Protein AF-A0A936EQH5-F1 (afdb_monomer)

Nearest PDB structures (foldseek):
  5xg2-assembly1_A  TM=5.002E-01  e=7.389E+00  Pyrococcus yayanosii CH1
  2b5u-assembly2_C  TM=3.289E-01  e=6.946E+00  Escherichia coli

Sequence (118 aa):
MNPLRFVTHPIGNLVDAVVMPFKALFVVGLCAAINAMTSPGHWWVKWVALGMGIAVLVAWARAARTLFGLALVALVGWWVWRQWGDQARARYDAWLARAAPQQHQLYEVLRRGPEAVG

Foldseek 3Di:
DDPVVLVPPLVVLVVCLVCLVVVLCVVLVVVVVVCVVPPVPDPPSVVSNVVSVVVNVVSVVVNVVSVVVVVVVVVVVVVCCVVCVVVVVVVVVVVCVVCVVVVVVVVVVVVVPPPPPD

Structure (mmCIF, N/CA/C/O backbone):
data_AF-A0A936EQH5-F1
#
_entry.id   AF-A0A936EQH5-F1
#
loop_
_atom_site.group_PDB
_atom_site.id
_atom_site.type_symbol
_atom_site.label_atom_id
_atom_site.label_alt_id
_atom_site.label_comp_id
_atom_site.label_asym_id
_atom_site.label_entity_id
_atom_site.label_seq_id
_atom_site.pdbx_PDB_ins_code
_atom_site.Cartn_x
_atom_site.Cartn_y
_atom_site.Cartn_z
_atom_site.occupancy
_atom_site.B_iso_or_equiv
_atom_site.auth_seq_id
_atom_site.auth_comp_id
_atom_site.auth_asym_id
_atom_site.auth_atom_id
_atom_site.pdbx_PDB_model_num
ATOM 1 N N . MET A 1 1 ? -15.807 -9.359 -16.543 1.00 47.56 1 MET A N 1
ATOM 2 C CA . MET A 1 1 ? -14.943 -8.617 -15.591 1.00 47.56 1 MET A CA 1
ATOM 3 C C . MET A 1 1 ? -13.995 -7.751 -16.411 1.00 47.56 1 MET A C 1
ATOM 5 O O . MET A 1 1 ? -13.333 -8.298 -17.279 1.00 47.56 1 MET A O 1
ATOM 9 N N . ASN A 1 2 ? -13.986 -6.426 -16.221 1.00 58.53 2 ASN A N 1
ATOM 10 C CA . ASN A 1 2 ? -13.248 -5.509 -17.103 1.00 58.53 2 ASN A CA 1
ATOM 11 C C . ASN A 1 2 ? -11.727 -5.529 -16.830 1.00 58.53 2 ASN A C 1
ATOM 13 O O . ASN A 1 2 ? -11.323 -5.149 -15.728 1.00 58.53 2 ASN A O 1
ATOM 17 N N . PRO A 1 3 ? -10.879 -5.891 -17.814 1.00 59.34 3 PRO A N 1
ATOM 18 C CA . PRO A 1 3 ? -9.421 -5.995 -17.651 1.00 59.34 3 PRO A CA 1
ATOM 19 C C . PRO A 1 3 ? -8.743 -4.639 -17.390 1.00 59.34 3 PRO A C 1
ATOM 21 O O . PRO A 1 3 ? -7.698 -4.573 -16.751 1.00 59.34 3 PRO A O 1
ATOM 24 N N . LEU A 1 4 ? -9.386 -3.540 -17.790 1.00 55.56 4 LEU A N 1
ATOM 25 C CA . LEU A 1 4 ? -8.898 -2.170 -17.591 1.00 55.56 4 LEU A CA 1
ATOM 26 C C . LEU A 1 4 ? -8.855 -1.744 -16.115 1.00 55.56 4 LEU A C 1
ATOM 28 O O . LEU A 1 4 ? -8.069 -0.877 -15.743 1.00 55.56 4 LEU A O 1
ATOM 32 N N . ARG A 1 5 ? -9.652 -2.380 -15.248 1.00 57.22 5 ARG A N 1
ATOM 33 C CA . ARG A 1 5 ? -9.686 -2.057 -13.812 1.00 57.22 5 ARG A CA 1
ATOM 34 C C . ARG A 1 5 ? -8.416 -2.499 -13.075 1.00 57.22 5 ARG A C 1
ATOM 36 O O . ARG A 1 5 ? -8.117 -1.985 -12.005 1.00 57.22 5 ARG A O 1
ATOM 43 N N . PHE A 1 6 ? -7.673 -3.443 -13.653 1.00 56.47 6 PHE A N 1
ATOM 44 C CA . PHE A 1 6 ? -6.392 -3.914 -13.127 1.00 56.47 6 PHE A CA 1
ATOM 45 C C . PHE A 1 6 ? -5.276 -2.870 -13.303 1.00 56.47 6 PHE A C 1
ATOM 47 O O . PHE A 1 6 ? -4.348 -2.814 -12.504 1.00 56.47 6 PHE A O 1
ATOM 54 N N . VAL A 1 7 ? -5.394 -2.015 -14.324 1.00 62.09 7 VAL A N 1
ATOM 55 C CA . VAL A 1 7 ? -4.382 -1.014 -14.690 1.00 62.09 7 VAL A CA 1
ATOM 56 C C . VAL A 1 7 ? -4.599 0.313 -13.959 1.00 62.09 7 VAL A C 1
ATOM 58 O O . VAL A 1 7 ? -3.636 1.010 -13.659 1.00 62.09 7 VAL A O 1
ATOM 61 N N . THR A 1 8 ? -5.843 0.674 -13.627 1.00 58.97 8 THR A N 1
ATOM 62 C CA . THR A 1 8 ? -6.145 2.022 -13.121 1.00 58.97 8 THR A CA 1
ATOM 63 C C . THR A 1 8 ? -5.945 2.217 -11.618 1.00 58.97 8 THR A C 1
ATOM 65 O O . THR A 1 8 ? -5.882 3.366 -11.188 1.00 58.97 8 THR A O 1
ATOM 68 N N . HIS A 1 9 ? -5.836 1.167 -10.791 1.00 57.69 9 HIS A N 1
ATOM 69 C CA . HIS A 1 9 ? -5.722 1.309 -9.321 1.00 57.69 9 HIS A CA 1
ATOM 70 C C . HIS A 1 9 ? -4.547 0.552 -8.651 1.00 57.69 9 HIS A C 1
ATOM 72 O O . HIS A 1 9 ? -4.735 -0.023 -7.577 1.00 57.69 9 HIS A O 1
ATOM 78 N N . PRO A 1 10 ? -3.311 0.551 -9.190 1.00 61.50 10 PRO A N 1
ATOM 79 C CA . PRO A 1 10 ? -2.178 -0.053 -8.484 1.00 61.50 10 PRO A CA 1
ATOM 80 C C . PRO A 1 10 ? -1.847 0.700 -7.184 1.00 61.50 10 PRO A C 1
ATOM 82 O O . PRO A 1 10 ? -1.558 0.079 -6.164 1.00 61.50 10 PRO A O 1
ATOM 85 N N . ILE A 1 11 ? -1.972 2.032 -7.193 1.00 66.56 11 ILE A N 1
ATOM 86 C CA . ILE A 1 11 ? -1.644 2.904 -6.052 1.00 66.56 11 ILE A CA 1
ATOM 87 C C . ILE A 1 11 ? -2.604 2.674 -4.876 1.00 66.56 11 ILE A C 1
ATOM 89 O O . ILE A 1 11 ? -2.168 2.643 -3.729 1.00 66.56 11 ILE A O 1
ATOM 93 N N . GLY A 1 12 ? -3.893 2.442 -5.150 1.00 66.06 12 GLY A N 1
ATOM 94 C CA . GLY A 1 12 ? -4.902 2.220 -4.110 1.00 66.06 12 GLY A CA 1
ATOM 95 C C . GLY A 1 12 ? -4.584 1.016 -3.221 1.00 66.06 12 GLY A C 1
ATOM 96 O O . GLY A 1 12 ? -4.662 1.121 -2.004 1.00 66.06 12 GLY A O 1
ATOM 97 N N . ASN A 1 13 ? -4.113 -0.090 -3.807 1.00 69.44 13 ASN A N 1
ATOM 98 C CA . ASN A 1 13 ? -3.750 -1.289 -3.043 1.00 69.44 13 ASN A CA 1
ATOM 99 C C . ASN A 1 13 ? -2.538 -1.063 -2.121 1.00 69.44 13 ASN A C 1
ATOM 101 O O . ASN A 1 13 ? -2.481 -1.633 -1.035 1.00 69.44 13 ASN A O 1
ATOM 105 N N . LEU A 1 14 ? -1.574 -0.239 -2.545 1.00 72.31 14 LEU A N 1
ATOM 106 C CA . LEU A 1 14 ? -0.400 0.127 -1.744 1.00 72.31 14 LEU A CA 1
ATOM 107 C C . LEU A 1 14 ? -0.769 1.079 -0.602 1.00 72.31 14 LEU A C 1
ATOM 109 O O . LEU A 1 14 ? -0.362 0.857 0.536 1.00 72.31 14 LEU A O 1
ATOM 113 N N . VAL A 1 15 ? -1.573 2.105 -0.892 1.00 77.19 15 VAL A N 1
ATOM 114 C CA . VAL A 1 15 ? -2.069 3.046 0.122 1.00 77.19 15 VAL A CA 1
ATOM 115 C C . VAL A 1 15 ? -2.918 2.315 1.158 1.00 77.19 15 VAL A C 1
ATOM 117 O O . VAL A 1 15 ? -2.716 2.510 2.354 1.00 77.19 15 VAL A O 1
ATOM 120 N N . ASP A 1 16 ? -3.809 1.421 0.728 1.00 74.81 16 ASP A N 1
ATOM 121 C CA . ASP A 1 16 ? -4.612 0.610 1.640 1.00 74.81 16 ASP A CA 1
ATOM 122 C C . ASP A 1 16 ? -3.738 -0.293 2.515 1.00 74.81 16 ASP A C 1
ATOM 124 O O . ASP A 1 16 ? -3.969 -0.370 3.718 1.00 74.81 16 ASP A O 1
ATOM 128 N N . ALA A 1 17 ? -2.691 -0.922 1.974 1.00 77.94 17 ALA A N 1
ATOM 129 C CA . ALA A 1 17 ? -1.784 -1.743 2.780 1.00 77.94 17 ALA A CA 1
ATOM 130 C C . ALA A 1 17 ? -1.078 -0.954 3.899 1.00 77.94 17 ALA A C 1
ATOM 132 O O . ALA A 1 17 ? -0.803 -1.523 4.958 1.00 77.94 17 ALA A O 1
ATOM 133 N N . VAL A 1 18 ? -0.828 0.343 3.691 1.00 82.50 18 VAL A N 1
ATOM 134 C CA . VAL A 1 18 ? -0.229 1.230 4.700 1.00 82.50 18 VAL A CA 1
ATOM 135 C C . VAL A 1 18 ? -1.279 1.776 5.664 1.00 82.50 18 VAL A C 1
ATOM 137 O O . VAL A 1 18 ? -1.064 1.757 6.869 1.00 82.50 18 VAL A O 1
ATOM 140 N N . VAL A 1 19 ? -2.422 2.250 5.166 1.00 83.75 19 VAL A N 1
ATOM 141 C CA . VAL A 1 19 ? -3.429 2.970 5.966 1.00 83.75 19 VAL A CA 1
ATOM 142 C C . VAL A 1 19 ? -4.348 2.021 6.745 1.00 83.75 19 VAL A C 1
ATOM 144 O O . VAL A 1 19 ? -4.824 2.363 7.831 1.00 83.75 19 VAL A O 1
ATOM 147 N N . MET A 1 20 ? -4.617 0.825 6.222 1.00 83.94 20 MET A N 1
ATOM 148 C CA . MET A 1 20 ? -5.548 -0.129 6.831 1.00 83.94 20 MET A CA 1
ATOM 149 C C . MET A 1 20 ? -5.101 -0.644 8.214 1.00 83.94 20 MET A C 1
ATOM 151 O O . MET A 1 20 ? -5.966 -0.714 9.087 1.00 83.94 20 MET A O 1
ATOM 155 N N . PRO A 1 21 ? -3.806 -0.914 8.489 1.00 84.31 21 PRO A N 1
ATOM 156 C CA . PRO A 1 21 ? -3.315 -1.176 9.846 1.00 84.31 21 PRO A CA 1
ATOM 157 C C . PRO A 1 21 ? -3.626 -0.050 10.840 1.00 84.31 21 PRO A C 1
ATOM 159 O O . PRO A 1 21 ? -4.090 -0.317 11.945 1.00 84.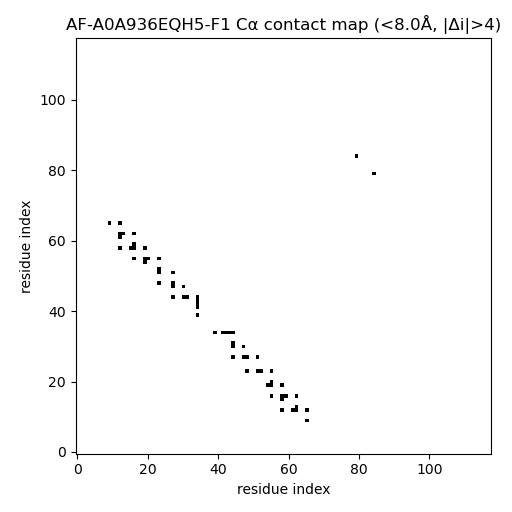31 21 PRO A O 1
ATOM 162 N N . PHE A 1 22 ? -3.444 1.216 10.452 1.00 89.44 22 PHE A N 1
ATOM 163 C CA . PHE A 1 22 ? -3.746 2.351 11.333 1.00 89.44 22 PHE A CA 1
ATOM 164 C C . PHE A 1 22 ? -5.246 2.484 11.595 1.00 89.44 22 PHE A C 1
ATOM 166 O O . PHE A 1 22 ? -5.659 2.685 12.736 1.00 89.44 22 PHE A O 1
ATOM 173 N N . LYS A 1 23 ? -6.076 2.301 10.560 1.00 88.06 23 LYS A N 1
ATOM 174 C CA . LYS A 1 23 ? -7.537 2.248 10.717 1.00 88.06 23 LYS A CA 1
ATOM 175 C C . LYS A 1 23 ? -7.957 1.099 11.635 1.00 88.06 23 LYS A C 1
ATOM 177 O O . LYS 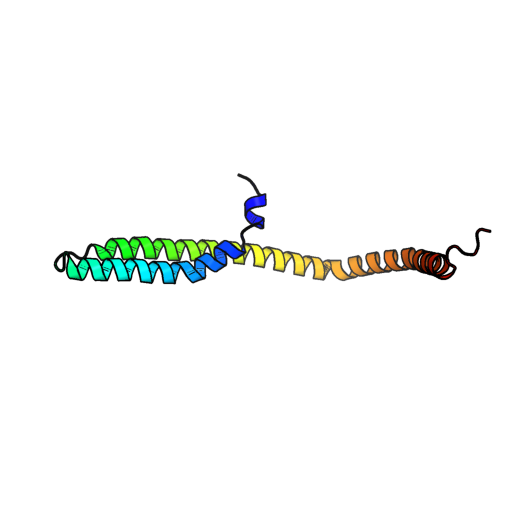A 1 23 ? -8.813 1.297 12.488 1.00 88.06 23 LYS A O 1
ATOM 182 N N . ALA A 1 24 ? -7.344 -0.076 11.492 1.00 88.94 24 ALA A N 1
ATOM 183 C CA . ALA A 1 24 ? -7.597 -1.227 12.351 1.00 88.94 24 ALA A CA 1
ATOM 184 C C . ALA A 1 24 ? -7.269 -0.920 13.814 1.00 88.94 24 ALA A C 1
ATOM 186 O O . ALA A 1 24 ? -8.119 -1.131 14.674 1.00 88.94 24 ALA A O 1
ATOM 187 N N . LEU A 1 25 ? -6.090 -0.359 14.092 1.00 89.88 25 LEU A N 1
ATOM 188 C CA . LEU A 1 25 ? -5.699 0.030 15.449 1.00 89.88 25 LEU A CA 1
ATOM 189 C C . LEU A 1 25 ? -6.639 1.084 16.040 1.00 89.88 25 LEU A C 1
ATOM 191 O O . LEU A 1 25 ? -7.041 0.956 17.192 1.00 89.88 25 LEU A O 1
ATOM 195 N N . PHE A 1 26 ? -7.038 2.084 15.252 1.00 92.00 26 PHE A N 1
ATOM 196 C CA . PHE A 1 26 ? -7.970 3.117 15.699 1.00 92.00 26 PHE A CA 1
ATOM 197 C C . PHE A 1 26 ? -9.354 2.545 16.036 1.00 92.00 26 PHE A C 1
ATOM 199 O O . PHE A 1 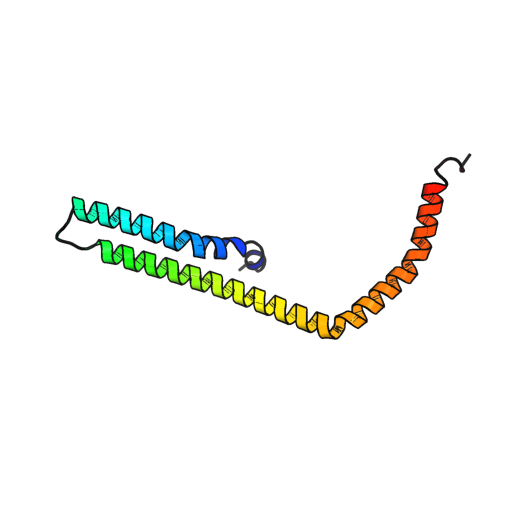26 ? -9.879 2.799 17.118 1.00 92.00 26 PHE A O 1
ATOM 206 N N . VAL A 1 27 ? -9.930 1.731 15.145 1.00 90.94 27 VAL A N 1
ATOM 207 C CA . VAL A 1 27 ? -11.255 1.120 15.349 1.00 90.94 27 VAL A CA 1
ATOM 208 C C . VAL A 1 27 ? -11.234 0.155 16.531 1.00 90.94 27 VAL A C 1
ATOM 210 O O . VAL A 1 27 ? -12.102 0.228 17.399 1.00 90.94 27 VAL A O 1
ATOM 213 N N . VAL A 1 28 ? -10.230 -0.722 16.605 1.00 91.69 28 VAL A N 1
ATOM 214 C CA . VAL A 1 28 ? -10.090 -1.676 17.714 1.00 91.69 28 VAL A CA 1
ATOM 215 C C . VAL A 1 28 ? -9.849 -0.942 19.031 1.00 91.69 28 VAL A C 1
ATOM 217 O O . VAL A 1 28 ? -10.456 -1.305 20.035 1.00 91.69 28 VAL A O 1
ATOM 220 N N . GLY A 1 29 ? -9.032 0.114 19.031 1.00 90.06 29 GLY A N 1
ATOM 221 C CA . GLY A 1 29 ? -8.785 0.954 20.202 1.00 90.06 29 GLY A CA 1
ATOM 222 C C . GLY A 1 29 ? -10.043 1.671 20.692 1.00 90.06 29 GLY A C 1
ATOM 223 O O . GLY A 1 29 ? -10.335 1.642 21.886 1.00 90.06 29 GLY A O 1
ATOM 224 N N . LEU A 1 30 ? -10.841 2.238 19.782 1.00 92.25 30 LEU A N 1
ATOM 225 C CA . LEU A 1 30 ? -12.109 2.878 20.134 1.00 92.25 30 LEU A CA 1
ATOM 226 C C . LEU A 1 30 ? -13.112 1.859 20.690 1.00 92.25 30 LEU A C 1
ATOM 228 O O . LEU A 1 30 ? -13.719 2.096 21.734 1.00 92.25 30 LEU A O 1
ATOM 232 N N . CYS A 1 31 ? -13.243 0.692 20.051 1.00 89.62 31 CYS A N 1
ATOM 233 C CA . CYS A 1 31 ? -14.083 -0.384 20.573 1.00 89.62 31 CYS A CA 1
ATOM 234 C C . CYS A 1 31 ? -13.578 -0.906 21.927 1.00 89.62 31 CYS A C 1
ATOM 236 O O . CYS A 1 31 ? -14.396 -1.273 22.766 1.00 89.62 31 CYS A O 1
ATOM 238 N N . ALA A 1 32 ? -12.265 -0.918 22.173 1.00 88.75 32 ALA A N 1
ATOM 239 C CA . ALA A 1 32 ? -11.693 -1.317 23.459 1.00 88.75 32 ALA A CA 1
ATOM 240 C C . ALA A 1 32 ? -12.012 -0.297 24.558 1.00 88.75 32 ALA A C 1
ATOM 242 O O . ALA A 1 32 ? -12.405 -0.695 25.654 1.00 88.75 32 ALA A O 1
ATOM 243 N N . ALA A 1 33 ? -11.914 1.000 24.251 1.00 91.19 33 ALA A N 1
ATOM 244 C CA . ALA A 1 33 ? -12.290 2.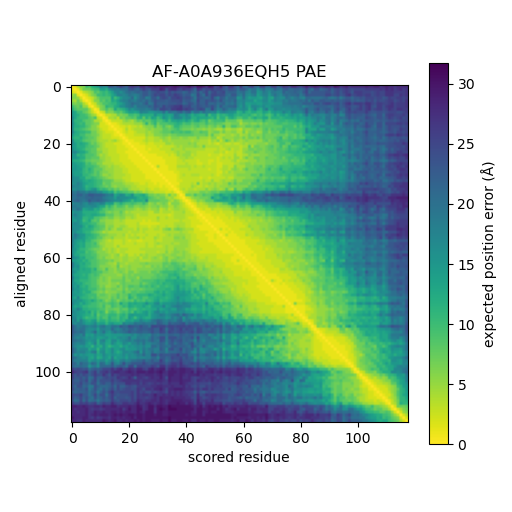073 25.168 1.00 91.19 33 ALA A CA 1
ATOM 245 C C . ALA A 1 33 ? -13.781 2.001 25.536 1.00 91.19 33 ALA A C 1
ATOM 247 O O . ALA A 1 33 ? -14.128 2.044 26.715 1.00 91.19 33 ALA A O 1
ATOM 248 N N . ILE A 1 34 ? -14.657 1.791 24.547 1.00 89.81 34 ILE A N 1
ATOM 249 C CA . ILE A 1 34 ? -16.094 1.586 24.783 1.00 89.81 34 ILE A CA 1
ATOM 250 C C . ILE A 1 34 ? -16.317 0.336 25.642 1.00 89.81 34 ILE A C 1
ATOM 252 O O . ILE A 1 34 ? -17.015 0.400 26.648 1.00 89.81 34 ILE A O 1
ATOM 256 N N . ASN A 1 35 ? -15.676 -0.790 25.316 1.00 88.50 35 ASN A N 1
ATOM 257 C CA . ASN A 1 35 ? -15.823 -2.033 26.075 1.00 88.50 35 ASN A CA 1
ATOM 258 C C . ASN A 1 35 ? -15.416 -1.871 27.548 1.00 88.50 35 ASN A C 1
ATOM 260 O O . ASN A 1 35 ? -16.082 -2.410 28.431 1.00 88.50 35 ASN A O 1
ATOM 264 N N . ALA A 1 36 ? -14.353 -1.107 27.812 1.00 86.81 36 ALA A N 1
ATOM 265 C CA . ALA A 1 36 ? -13.904 -0.802 29.166 1.00 86.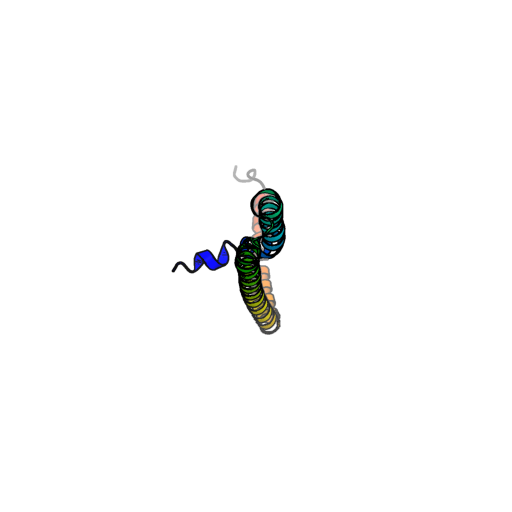81 36 ALA A CA 1
ATOM 266 C C . ALA A 1 36 ? -14.939 0.014 29.960 1.00 86.81 36 ALA A C 1
ATOM 268 O O . ALA A 1 36 ? -15.088 -0.206 31.159 1.00 86.81 36 ALA A O 1
ATOM 269 N N . MET A 1 37 ? -15.680 0.912 29.299 1.00 89.00 37 MET A N 1
ATOM 270 C CA . MET A 1 37 ? -16.713 1.735 29.938 1.00 89.00 37 MET A CA 1
ATOM 271 C C . MET A 1 37 ? -18.058 1.014 30.089 1.00 89.00 37 MET A C 1
ATOM 273 O O . MET A 1 37 ? -18.749 1.222 31.082 1.00 89.00 37 MET A O 1
ATOM 277 N N . THR A 1 38 ? -18.464 0.202 29.109 1.00 86.75 38 THR A N 1
ATOM 278 C CA . THR A 1 38 ? -19.835 -0.340 29.047 1.00 86.75 38 THR A CA 1
ATOM 279 C C . THR A 1 38 ? -19.950 -1.770 29.568 1.00 86.75 38 THR A C 1
ATOM 281 O O . THR A 1 38 ? -21.003 -2.165 30.065 1.00 86.75 38 THR A O 1
ATOM 284 N N . SER A 1 39 ? -18.915 -2.598 29.417 1.00 80.12 39 SER A N 1
ATOM 285 C CA . SER A 1 39 ? -19.006 -4.040 29.697 1.00 80.12 39 SER A CA 1
ATOM 286 C C . SER A 1 39 ? -17.641 -4.647 30.055 1.00 80.12 39 SER A C 1
ATOM 288 O O . SER A 1 39 ? -17.138 -5.512 29.334 1.00 80.12 39 SER A O 1
ATOM 290 N N . PRO A 1 40 ? -17.032 -4.256 31.191 1.00 76.56 40 PRO A N 1
ATOM 291 C CA . PRO A 1 40 ? -15.680 -4.690 31.557 1.00 76.56 40 PRO A CA 1
ATOM 292 C C . PRO A 1 40 ? -15.548 -6.213 31.747 1.00 76.56 40 PRO A C 1
ATOM 294 O O . PRO A 1 40 ? -14.468 -6.763 31.546 1.00 76.56 40 PRO A O 1
ATOM 297 N N . GLY A 1 41 ? -16.641 -6.913 32.075 1.00 81.75 41 GLY A N 1
ATOM 298 C CA . GLY A 1 41 ? -16.664 -8.373 32.241 1.00 81.75 41 GLY A CA 1
ATOM 299 C C . GLY A 1 41 ? -16.725 -9.182 30.938 1.00 81.75 41 GLY A C 1
ATOM 300 O O . GLY A 1 41 ? -16.483 -10.387 30.957 1.00 81.75 41 GLY A O 1
ATOM 301 N N . HIS A 1 42 ? -17.019 -8.550 29.797 1.00 79.69 42 HIS A N 1
ATOM 302 C CA . HIS A 1 42 ? -17.140 -9.238 28.513 1.00 79.69 42 HIS A CA 1
ATOM 303 C C . HIS A 1 42 ? -16.181 -8.645 27.491 1.00 79.69 42 HIS A C 1
ATOM 305 O O . HIS A 1 42 ? -16.296 -7.501 27.076 1.00 79.69 42 HIS A O 1
ATOM 311 N N . TRP A 1 43 ? -15.225 -9.448 27.036 1.00 84.00 43 TRP A N 1
ATOM 312 C CA . TRP A 1 43 ? -14.256 -9.039 26.020 1.00 84.00 43 TRP A CA 1
ATOM 313 C C . TRP A 1 43 ? -14.808 -9.234 24.608 1.00 84.00 43 TRP A C 1
ATOM 315 O O . TRP A 1 43 ? -14.277 -10.034 23.839 1.00 84.00 43 TRP A O 1
ATOM 325 N N . TRP A 1 44 ? -15.879 -8.530 24.240 1.00 84.62 44 TRP A N 1
ATOM 326 C CA . TRP A 1 44 ? -16.395 -8.598 22.866 1.00 84.62 44 TRP A CA 1
ATOM 327 C C . TRP A 1 44 ? -15.412 -7.990 21.849 1.00 84.62 44 TRP A C 1
ATOM 329 O O . TRP A 1 44 ? -15.345 -8.438 20.703 1.00 84.62 44 TRP A O 1
ATOM 339 N N . VAL A 1 45 ? -14.549 -7.067 22.291 1.00 87.50 45 VAL A N 1
ATOM 340 C CA . VAL A 1 45 ? -13.539 -6.418 21.440 1.00 87.50 45 VAL A CA 1
ATOM 341 C C . VAL A 1 45 ? -12.583 -7.397 20.740 1.00 87.50 45 VAL A C 1
ATOM 343 O O . VAL A 1 45 ? -12.056 -7.075 19.677 1.00 87.50 45 VAL A O 1
ATOM 346 N N . LYS A 1 46 ? -12.396 -8.617 21.274 1.00 87.62 46 LYS A N 1
ATOM 347 C CA . LYS A 1 46 ? -11.557 -9.655 20.645 1.00 87.62 46 LYS A CA 1
ATOM 348 C C . LYS A 1 46 ? -12.043 -10.034 19.246 1.00 87.62 46 LYS A C 1
ATOM 350 O O . LYS A 1 46 ? -11.234 -10.299 18.363 1.00 87.62 46 LYS A O 1
ATOM 355 N N . TRP A 1 47 ? -13.358 -10.022 19.030 1.00 91.81 47 TRP A N 1
ATOM 356 C CA . TRP A 1 47 ? -13.961 -10.367 17.745 1.00 91.81 47 TRP A CA 1
ATOM 357 C C . TRP A 1 47 ? -13.758 -9.257 16.717 1.00 91.81 47 TRP A C 1
ATOM 359 O O . TRP A 1 47 ? -13.447 -9.536 15.561 1.00 91.81 47 TRP A O 1
ATOM 369 N N . VAL A 1 48 ? -13.847 -7.999 17.155 1.00 90.12 48 VAL A N 1
ATOM 370 C CA . VAL A 1 48 ? -13.543 -6.829 16.321 1.00 90.12 48 VAL A CA 1
ATOM 371 C C . VAL A 1 48 ? -12.066 -6.820 15.935 1.00 90.12 48 VAL A C 1
ATOM 373 O O . VAL A 1 48 ? -11.738 -6.630 14.765 1.00 90.12 48 VAL A O 1
ATOM 376 N N . ALA A 1 49 ? -11.177 -7.092 16.896 1.00 90.38 49 ALA A N 1
ATOM 377 C CA . ALA A 1 49 ? -9.742 -7.206 16.653 1.00 90.38 49 ALA A CA 1
ATOM 378 C C . ALA A 1 49 ? -9.417 -8.310 15.640 1.00 90.38 49 ALA A C 1
ATOM 380 O O . ALA A 1 49 ? -8.625 -8.089 14.726 1.00 90.38 49 ALA A O 1
ATOM 381 N N . LEU A 1 50 ? -10.076 -9.466 15.746 1.00 92.69 50 LEU A N 1
ATOM 382 C CA . LEU A 1 50 ? -9.900 -10.571 14.808 1.00 92.69 50 LEU A CA 1
ATOM 383 C C . LEU A 1 50 ? -10.412 -10.219 13.401 1.00 92.69 50 LEU A C 1
ATOM 385 O O . LEU A 1 50 ? -9.704 -10.441 12.420 1.00 92.69 50 LEU A O 1
ATOM 389 N N . GLY A 1 51 ? -11.593 -9.601 13.294 1.00 91.81 51 GLY A N 1
ATOM 390 C CA . GLY A 1 51 ? -12.148 -9.150 12.014 1.00 91.81 51 GLY A CA 1
ATOM 391 C C . GLY A 1 51 ? -11.266 -8.111 11.315 1.00 91.81 51 GLY A C 1
ATOM 392 O O . GLY A 1 51 ? -10.947 -8.257 10.132 1.00 91.81 51 GLY A O 1
ATOM 393 N N . MET A 1 52 ? -10.802 -7.097 12.053 1.00 91.31 52 MET A N 1
ATOM 394 C CA . MET A 1 52 ? -9.895 -6.086 11.503 1.00 91.31 52 MET A CA 1
ATOM 395 C C . MET A 1 52 ? -8.503 -6.643 11.197 1.00 91.31 52 MET A C 1
ATOM 397 O O . MET A 1 52 ? -7.911 -6.257 10.189 1.00 91.31 52 MET A O 1
ATOM 401 N N . GLY A 1 53 ? -8.001 -7.584 11.998 1.00 89.81 53 GLY A N 1
ATOM 402 C CA . GLY A 1 53 ? -6.743 -8.278 11.727 1.00 89.81 53 GLY A CA 1
ATOM 403 C C . GLY A 1 53 ? -6.766 -9.003 10.379 1.00 89.81 53 GLY A C 1
ATOM 404 O O . GLY A 1 53 ? -5.854 -8.834 9.571 1.00 89.81 53 GLY A O 1
ATOM 405 N N . ILE A 1 54 ? -7.847 -9.731 10.077 1.00 90.81 54 ILE A N 1
ATOM 406 C CA . ILE A 1 54 ? -8.018 -10.398 8.775 1.00 90.81 54 ILE A CA 1
ATOM 407 C C . ILE A 1 54 ? -8.073 -9.372 7.638 1.00 90.81 54 ILE A C 1
ATOM 409 O O . ILE A 1 54 ? -7.435 -9.573 6.603 1.00 90.81 54 ILE A O 1
ATOM 413 N N . ALA A 1 55 ? -8.787 -8.257 7.820 1.00 89.38 55 ALA A N 1
ATOM 414 C CA . ALA A 1 55 ? -8.865 -7.208 6.805 1.00 89.38 55 ALA A CA 1
ATOM 415 C C . ALA A 1 55 ? -7.474 -6.664 6.429 1.00 89.38 55 ALA A C 1
ATOM 417 O O . ALA A 1 55 ? -7.166 -6.538 5.241 1.00 89.38 55 ALA A O 1
ATOM 418 N N . VAL A 1 56 ? -6.612 -6.429 7.426 1.00 87.88 56 VAL A N 1
ATOM 419 C CA . VAL A 1 56 ? -5.223 -5.987 7.218 1.00 87.88 56 VAL A CA 1
ATOM 420 C C . VAL A 1 56 ? -4.412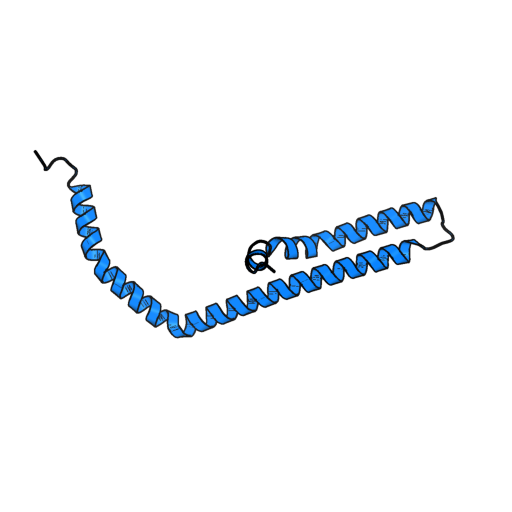 -7.027 6.443 1.00 87.88 56 VAL A C 1
ATOM 422 O O . VAL A 1 56 ? -3.770 -6.679 5.449 1.00 87.88 56 VAL A O 1
ATOM 425 N N . LEU A 1 57 ? -4.488 -8.306 6.829 1.00 89.50 57 LEU A N 1
ATOM 426 C CA . LEU A 1 57 ? -3.788 -9.387 6.121 1.00 89.50 57 LEU A CA 1
ATOM 427 C C . LEU A 1 57 ? -4.230 -9.492 4.655 1.00 89.50 57 LEU A C 1
ATOM 429 O O . LEU A 1 57 ? -3.401 -9.661 3.760 1.00 89.50 57 LEU A O 1
ATOM 433 N N . VAL A 1 58 ? -5.529 -9.346 4.387 1.00 89.69 58 VAL A N 1
ATOM 434 C CA . VAL A 1 58 ? -6.075 -9.380 3.024 1.00 89.69 58 VAL A CA 1
ATOM 435 C C . VAL A 1 58 ? -5.598 -8.183 2.196 1.00 89.69 58 VAL A C 1
ATOM 437 O O . VAL A 1 58 ? -5.278 -8.356 1.016 1.00 89.69 58 VAL A O 1
ATOM 440 N N . ALA A 1 59 ? -5.513 -6.981 2.773 1.00 86.00 59 ALA A N 1
ATOM 441 C CA . ALA A 1 59 ? -4.949 -5.829 2.068 1.00 86.00 59 ALA A CA 1
ATOM 442 C C . ALA A 1 59 ? -3.472 -6.029 1.724 1.00 86.00 59 ALA A C 1
ATOM 444 O O . ALA A 1 59 ? -3.069 -5.745 0.595 1.00 86.00 59 ALA A O 1
ATOM 445 N N . TRP A 1 60 ? -2.687 -6.597 2.638 1.00 83.06 60 TRP A N 1
ATOM 446 C CA . TRP A 1 60 ? -1.290 -6.938 2.371 1.00 83.06 60 TRP A CA 1
ATOM 447 C C . TRP A 1 60 ? -1.151 -7.995 1.277 1.00 83.06 60 TRP A C 1
ATOM 449 O O . TRP A 1 60 ? -0.366 -7.809 0.349 1.00 83.06 60 TRP A O 1
ATOM 459 N N . ALA A 1 61 ? -1.962 -9.054 1.307 1.00 86.88 61 ALA A N 1
ATOM 460 C CA . ALA A 1 61 ? -1.971 -10.067 0.252 1.00 86.88 61 ALA A CA 1
ATOM 461 C C . ALA A 1 61 ? -2.324 -9.465 -1.123 1.00 86.88 61 ALA A C 1
ATOM 463 O O . ALA A 1 61 ? -1.717 -9.806 -2.143 1.00 86.88 61 ALA A O 1
ATOM 464 N N . ARG A 1 62 ? -3.278 -8.525 -1.164 1.00 85.00 62 ARG A N 1
ATOM 465 C CA . ARG A 1 62 ? -3.663 -7.817 -2.394 1.00 85.00 62 ARG A CA 1
ATOM 466 C C . ARG A 1 62 ? -2.544 -6.909 -2.911 1.00 85.00 62 ARG A C 1
ATOM 468 O O . ARG A 1 62 ? -2.279 -6.898 -4.118 1.00 85.00 62 ARG A O 1
ATOM 475 N N . ALA A 1 63 ? -1.871 -6.185 -2.021 1.00 83.50 63 ALA A N 1
ATOM 476 C CA . ALA A 1 63 ? -0.718 -5.360 -2.369 1.00 83.50 63 ALA A CA 1
ATOM 477 C C . ALA A 1 63 ? 0.446 -6.214 -2.889 1.00 83.50 63 ALA A C 1
ATOM 479 O O . ALA A 1 63 ? 0.970 -5.930 -3.965 1.00 83.50 63 ALA A O 1
ATOM 480 N N . ALA A 1 64 ? 0.772 -7.315 -2.205 1.00 85.50 64 ALA A N 1
ATOM 481 C CA . ALA A 1 64 ? 1.811 -8.257 -2.615 1.00 85.50 64 ALA A CA 1
ATOM 482 C C . ALA A 1 64 ? 1.534 -8.852 -4.002 1.00 85.50 64 ALA A C 1
ATOM 484 O O . ALA A 1 64 ? 2.419 -8.861 -4.854 1.00 85.50 64 ALA A O 1
ATOM 485 N N . ARG A 1 65 ? 0.291 -9.268 -4.282 1.00 83.94 65 ARG A N 1
ATOM 486 C CA . ARG A 1 65 ? -0.109 -9.749 -5.616 1.00 83.94 65 ARG A CA 1
ATOM 487 C C . ARG A 1 65 ? 0.112 -8.696 -6.705 1.00 83.94 65 ARG A C 1
ATOM 489 O O . ARG A 1 65 ? 0.556 -9.029 -7.801 1.00 83.94 65 ARG A O 1
ATOM 496 N N . THR A 1 66 ? -0.213 -7.439 -6.408 1.00 81.81 66 THR A N 1
ATOM 497 C CA . THR A 1 66 ? -0.062 -6.325 -7.356 1.00 81.81 66 THR A CA 1
ATOM 498 C C . THR A 1 66 ? 1.417 -6.035 -7.617 1.00 81.81 66 THR A C 1
ATOM 500 O O . THR A 1 66 ? 1.829 -5.947 -8.772 1.00 81.81 66 THR A O 1
ATOM 503 N N . LEU A 1 67 ? 2.224 -5.968 -6.554 1.00 85.31 67 LEU A N 1
ATOM 504 C CA . LEU A 1 67 ? 3.674 -5.787 -6.634 1.00 85.31 67 LEU A CA 1
ATOM 505 C C . LEU A 1 67 ? 4.352 -6.923 -7.395 1.00 85.31 67 LEU A C 1
ATOM 507 O O . LEU A 1 67 ? 5.188 -6.662 -8.252 1.00 85.31 67 LEU A O 1
ATOM 511 N N . PHE A 1 68 ? 3.962 -8.170 -7.136 1.00 89.31 68 PHE A N 1
ATOM 512 C CA . PHE A 1 68 ? 4.515 -9.327 -7.833 1.00 89.31 68 PHE A CA 1
ATOM 513 C C . PHE A 1 68 ? 4.188 -9.298 -9.331 1.00 89.31 68 PHE A C 1
ATOM 515 O O . PHE A 1 68 ? 5.065 -9.534 -10.157 1.00 89.31 68 PHE A O 1
ATOM 522 N N . GLY A 1 69 ? 2.951 -8.944 -9.696 1.00 87.69 69 GLY A N 1
ATOM 523 C CA . GLY A 1 69 ? 2.567 -8.763 -11.098 1.00 87.69 69 GLY A CA 1
ATOM 524 C C . GLY A 1 69 ? 3.383 -7.668 -11.793 1.00 87.69 69 GLY A C 1
ATOM 525 O O . GLY A 1 69 ? 3.902 -7.888 -12.884 1.00 87.69 69 GLY A O 1
ATOM 526 N N . LEU A 1 70 ? 3.557 -6.515 -11.140 1.00 87.25 70 LEU A N 1
ATOM 527 C CA . LEU A 1 70 ? 4.398 -5.419 -11.635 1.00 87.25 70 LEU A CA 1
ATOM 528 C C . LEU A 1 70 ? 5.867 -5.832 -11.775 1.00 87.25 70 LEU A C 1
ATOM 530 O O . LEU A 1 70 ? 6.481 -5.549 -12.801 1.00 87.25 70 LEU A O 1
ATOM 534 N N . ALA A 1 71 ? 6.416 -6.532 -10.782 1.00 88.44 71 ALA A N 1
ATOM 535 C CA . ALA A 1 71 ? 7.788 -7.025 -10.805 1.00 88.44 71 ALA A CA 1
ATOM 536 C C . ALA A 1 71 ? 8.010 -8.019 -11.950 1.00 88.44 71 ALA A C 1
ATOM 538 O O . ALA A 1 71 ? 9.021 -7.933 -12.643 1.00 88.44 71 ALA A O 1
ATOM 539 N N . LEU A 1 72 ? 7.051 -8.916 -12.196 1.00 91.94 72 LEU A N 1
ATOM 540 C CA . LEU A 1 72 ? 7.111 -9.858 -13.310 1.00 91.94 72 LEU A CA 1
ATOM 541 C C . LEU A 1 72 ? 7.113 -9.125 -14.656 1.00 91.94 72 LEU A C 1
ATOM 543 O O . LEU A 1 72 ? 7.951 -9.410 -15.509 1.00 91.94 72 LEU A O 1
ATOM 547 N N . VAL A 1 73 ? 6.219 -8.149 -14.836 1.00 91.25 73 VAL A N 1
ATOM 548 C CA . VAL A 1 73 ? 6.169 -7.334 -16.060 1.00 91.25 73 VAL A CA 1
ATOM 549 C C . VAL A 1 73 ? 7.470 -6.554 -16.251 1.00 91.25 73 VAL A C 1
ATOM 551 O O . VAL A 1 73 ? 8.003 -6.525 -17.359 1.00 91.25 73 VAL A O 1
ATOM 554 N N . ALA A 1 74 ? 8.018 -5.971 -15.183 1.00 90.44 74 ALA A N 1
ATOM 555 C CA . ALA A 1 74 ? 9.288 -5.253 -15.228 1.00 90.44 74 ALA A CA 1
ATOM 556 C C . ALA A 1 74 ? 10.465 -6.177 -15.583 1.00 90.44 74 ALA A C 1
ATOM 558 O O . ALA A 1 74 ? 11.287 -5.817 -16.422 1.00 90.44 74 ALA A O 1
ATOM 559 N N . LEU A 1 75 ? 10.524 -7.381 -15.004 1.00 92.12 75 LEU A N 1
ATOM 560 C CA . LEU A 1 75 ? 11.546 -8.389 -15.303 1.00 92.12 75 LEU A CA 1
ATOM 561 C C . LEU A 1 75 ? 11.481 -8.851 -16.755 1.00 92.12 75 LEU A C 1
ATOM 563 O O . LEU A 1 75 ? 12.508 -8.897 -17.430 1.00 92.12 75 LEU A O 1
ATOM 567 N N . VAL A 1 76 ? 10.282 -9.165 -17.248 1.00 91.44 76 VAL A N 1
ATOM 568 C CA . VAL A 1 76 ? 10.082 -9.578 -18.641 1.00 91.44 76 VAL A CA 1
ATOM 569 C C . VAL A 1 76 ? 10.430 -8.432 -19.588 1.00 91.44 76 VAL A C 1
ATOM 571 O O . VAL A 1 76 ? 11.162 -8.647 -20.549 1.00 91.44 76 VAL A O 1
ATOM 574 N N . GLY A 1 77 ? 9.982 -7.207 -19.299 1.00 88.69 77 GLY A N 1
ATOM 575 C CA . GLY A 1 77 ? 10.321 -6.022 -20.087 1.00 88.69 77 GLY A CA 1
ATOM 576 C C . GLY A 1 77 ? 11.827 -5.762 -20.132 1.00 88.69 77 GLY A C 1
ATOM 577 O O . GLY A 1 77 ? 12.379 -5.546 -21.208 1.00 88.69 77 GLY A O 1
ATOM 578 N N . TRP A 1 78 ? 12.508 -5.863 -18.988 1.00 88.62 78 TRP A N 1
ATOM 579 C CA . TRP A 1 78 ? 13.963 -5.750 -18.903 1.00 88.62 78 TRP A CA 1
ATOM 580 C C . TRP A 1 78 ? 14.678 -6.857 -19.684 1.00 88.62 78 TRP A C 1
ATOM 582 O O . TRP A 1 78 ? 15.629 -6.573 -20.408 1.00 88.62 78 TRP A O 1
ATOM 592 N N . TRP A 1 79 ? 14.211 -8.104 -19.591 1.00 90.38 79 TRP A N 1
ATOM 593 C CA . TRP A 1 79 ? 14.796 -9.229 -20.319 1.00 90.38 79 TRP A CA 1
ATOM 594 C C . TRP A 1 79 ? 14.623 -9.087 -21.835 1.00 90.38 79 TRP A C 1
ATOM 596 O O . TRP A 1 79 ? 15.591 -9.241 -22.579 1.00 90.38 79 TRP A O 1
ATOM 606 N N . VAL A 1 80 ? 13.423 -8.718 -22.295 1.00 88.88 80 VAL A N 1
ATOM 607 C CA . VAL A 1 80 ? 13.141 -8.447 -23.714 1.00 88.88 80 VAL A CA 1
ATOM 608 C C . VAL A 1 80 ? 13.989 -7.282 -24.217 1.00 88.88 80 VAL A C 1
ATOM 610 O O . VAL A 1 80 ? 14.609 -7.383 -25.276 1.00 88.88 80 VAL A O 1
ATOM 613 N N . TRP A 1 81 ? 14.075 -6.193 -23.450 1.00 82.12 81 TRP A N 1
ATOM 614 C CA . TRP A 1 81 ? 14.913 -5.050 -23.802 1.00 82.12 81 TRP A CA 1
ATOM 615 C C . TRP A 1 81 ? 16.399 -5.413 -23.843 1.00 82.12 81 TRP A C 1
ATOM 617 O O . TRP A 1 81 ? 17.107 -4.990 -24.748 1.00 82.12 81 TRP A O 1
ATOM 627 N N . ARG A 1 82 ? 16.877 -6.250 -22.923 1.00 84.56 82 ARG A N 1
ATOM 628 C CA . ARG A 1 82 ? 18.257 -6.745 -22.935 1.00 84.56 82 ARG A CA 1
ATOM 629 C C . ARG A 1 82 ? 18.552 -7.615 -24.159 1.00 84.56 82 ARG A C 1
ATOM 631 O O . ARG A 1 82 ? 19.666 -7.569 -24.663 1.00 84.56 82 ARG A O 1
ATOM 638 N N . GLN A 1 83 ? 17.591 -8.409 -24.625 1.00 83.06 83 GLN A N 1
ATOM 639 C CA . GLN A 1 83 ? 17.784 -9.283 -25.785 1.00 83.06 83 GLN A CA 1
ATOM 640 C C . GLN A 1 83 ? 17.695 -8.518 -27.112 1.00 83.06 83 GLN A C 1
ATOM 642 O O . GLN A 1 83 ? 18.485 -8.766 -28.019 1.00 83.06 83 GLN A O 1
ATOM 647 N N . TRP A 1 84 ? 16.724 -7.611 -27.261 1.00 80.06 84 TRP A N 1
ATOM 648 C CA . TRP A 1 84 ? 16.388 -6.994 -28.557 1.00 80.06 84 TRP A CA 1
ATOM 649 C C . TRP A 1 84 ? 16.593 -5.474 -28.600 1.00 80.06 84 TRP A C 1
ATOM 651 O O . TRP A 1 84 ? 16.346 -4.848 -29.632 1.00 80.06 84 TRP A O 1
ATOM 661 N N . GLY A 1 85 ? 17.059 -4.867 -27.508 1.00 71.62 85 GLY A N 1
ATOM 662 C CA . GLY A 1 85 ? 17.258 -3.423 -27.388 1.00 71.62 85 GLY A CA 1
ATOM 663 C C . GLY A 1 85 ? 18.275 -2.872 -28.380 1.00 71.62 85 GLY A C 1
ATOM 664 O O . GLY A 1 85 ? 18.055 -1.794 -28.925 1.00 71.62 85 GLY A O 1
ATOM 665 N N . ASP A 1 86 ? 19.326 -3.629 -28.694 1.00 72.62 86 ASP A N 1
ATOM 666 C CA . ASP A 1 86 ? 20.353 -3.185 -29.643 1.00 72.62 86 ASP A CA 1
ATOM 667 C C . ASP A 1 86 ? 19.839 -3.195 -31.089 1.00 72.62 86 ASP A C 1
ATOM 669 O O . ASP A 1 86 ? 20.084 -2.257 -31.845 1.00 72.62 86 ASP A O 1
ATOM 673 N N . GLN A 1 87 ? 19.023 -4.188 -31.462 1.00 75.00 87 GLN A N 1
ATOM 674 C CA . GLN A 1 87 ? 18.369 -4.225 -32.778 1.00 75.00 87 GLN A CA 1
ATOM 675 C C . GLN A 1 87 ? 17.273 -3.159 -32.904 1.00 75.00 87 GLN A C 1
ATOM 677 O O . GLN A 1 87 ? 17.083 -2.583 -33.978 1.00 75.00 87 GLN A O 1
ATOM 682 N N . ALA A 1 88 ? 16.549 -2.881 -31.817 1.00 75.50 88 ALA A N 1
ATOM 683 C CA . ALA A 1 88 ? 15.542 -1.827 -31.774 1.00 75.50 88 ALA A CA 1
ATOM 684 C C . ALA A 1 88 ? 16.178 -0.433 -31.879 1.00 75.50 88 ALA A C 1
ATOM 686 O O . ALA A 1 88 ? 15.695 0.386 -32.661 1.00 75.50 88 ALA A O 1
ATOM 687 N N . ARG A 1 89 ? 17.291 -0.191 -31.169 1.00 75.50 89 ARG A N 1
ATOM 688 C CA . ARG A 1 89 ? 18.103 1.030 -31.301 1.00 75.50 89 ARG A CA 1
ATOM 689 C C . ARG A 1 89 ? 18.626 1.189 -32.720 1.00 75.50 89 ARG A C 1
ATOM 691 O O . ARG A 1 89 ? 18.344 2.203 -33.334 1.00 75.50 89 ARG A O 1
ATOM 698 N N . ALA A 1 90 ? 19.232 0.151 -33.297 1.00 80.12 90 ALA A N 1
ATOM 699 C CA . ALA A 1 90 ? 19.739 0.209 -34.667 1.00 80.12 90 ALA A CA 1
ATOM 700 C C . ALA A 1 90 ? 18.643 0.531 -35.705 1.00 80.12 90 ALA A C 1
ATOM 702 O O . ALA A 1 90 ? 18.866 1.310 -36.631 1.00 80.12 90 ALA A O 1
ATOM 703 N N . ARG A 1 91 ? 17.431 -0.027 -35.555 1.00 80.75 91 ARG A N 1
ATOM 704 C CA . ARG A 1 91 ? 16.284 0.296 -36.428 1.00 80.75 91 ARG A CA 1
ATOM 705 C C . ARG A 1 91 ? 15.761 1.716 -36.214 1.00 80.75 91 ARG A C 1
ATOM 707 O O . ARG A 1 91 ? 15.367 2.356 -37.189 1.00 80.75 91 ARG A O 1
ATOM 714 N N . TYR A 1 92 ? 15.750 2.188 -34.971 1.00 81.06 92 TYR A N 1
ATOM 715 C CA . TYR A 1 92 ? 15.363 3.552 -34.624 1.00 81.06 92 TYR A CA 1
ATOM 716 C C . TYR A 1 92 ? 16.366 4.571 -35.173 1.00 81.06 92 TYR A C 1
ATOM 718 O O . TYR A 1 92 ? 15.961 5.511 -35.850 1.00 81.06 92 TYR A O 1
ATOM 726 N N . ASP A 1 93 ? 17.663 4.323 -35.003 1.00 83.00 93 ASP A N 1
ATOM 727 C CA . ASP A 1 93 ? 18.745 5.151 -35.538 1.00 83.00 93 ASP A CA 1
ATOM 728 C C . ASP A 1 93 ? 18.707 5.178 -37.074 1.00 83.00 93 ASP A C 1
ATOM 730 O O . ASP A 1 93 ? 18.827 6.237 -37.685 1.00 83.00 93 ASP A O 1
ATOM 734 N N . ALA A 1 94 ? 18.427 4.041 -37.720 1.00 83.88 94 ALA A N 1
ATOM 735 C CA . ALA A 1 94 ? 18.243 3.967 -39.171 1.00 83.88 94 ALA A CA 1
ATOM 736 C C . ALA A 1 94 ? 16.968 4.675 -39.670 1.00 83.88 94 ALA A C 1
ATOM 738 O O . ALA A 1 94 ? 16.894 5.079 -40.834 1.00 83.88 94 ALA A O 1
ATOM 739 N N . TRP A 1 95 ? 15.926 4.795 -38.844 1.00 83.62 95 TRP A N 1
ATOM 740 C CA . TRP A 1 95 ? 14.755 5.622 -39.148 1.00 83.62 95 TRP A CA 1
ATOM 741 C C . TRP A 1 95 ? 15.072 7.110 -38.953 1.00 83.62 95 TRP A C 1
ATOM 743 O O . TRP A 1 95 ? 14.790 7.904 -39.848 1.00 83.62 95 TRP A O 1
ATOM 753 N N . LEU A 1 96 ? 15.745 7.475 -37.858 1.00 81.06 96 LEU A N 1
ATOM 754 C CA . LEU A 1 96 ? 16.215 8.836 -37.585 1.00 81.06 96 LEU A CA 1
ATOM 755 C C . LEU A 1 96 ? 17.144 9.348 -38.683 1.00 81.06 96 LEU A C 1
ATOM 757 O O . LEU A 1 96 ? 16.943 10.452 -39.168 1.00 81.06 96 LEU A O 1
ATOM 761 N N . ALA A 1 97 ? 18.099 8.541 -39.143 1.00 80.50 97 ALA A N 1
ATOM 762 C CA . ALA A 1 97 ? 18.994 8.902 -40.241 1.00 80.50 97 ALA A CA 1
ATOM 763 C C . ALA A 1 97 ? 18.240 9.167 -41.559 1.00 80.50 97 ALA A C 1
ATOM 765 O O . ALA A 1 97 ? 18.680 9.976 -42.371 1.00 80.50 97 ALA A O 1
ATOM 766 N N . ARG A 1 98 ? 17.083 8.521 -41.764 1.00 75.88 98 ARG A N 1
ATOM 767 C CA . ARG A 1 98 ? 16.193 8.764 -42.913 1.00 75.88 98 ARG A CA 1
ATOM 768 C C . ARG A 1 98 ? 15.263 9.964 -42.710 1.00 75.88 98 ARG A C 1
ATOM 770 O O . ARG A 1 98 ? 14.886 10.594 -43.692 1.00 75.88 98 ARG A O 1
ATOM 777 N N . ALA A 1 99 ? 14.916 10.297 -41.469 1.00 72.50 99 ALA A N 1
ATOM 778 C CA . ALA A 1 99 ? 14.061 11.434 -41.121 1.00 72.50 99 ALA A CA 1
ATOM 779 C C . ALA A 1 99 ? 14.839 12.760 -40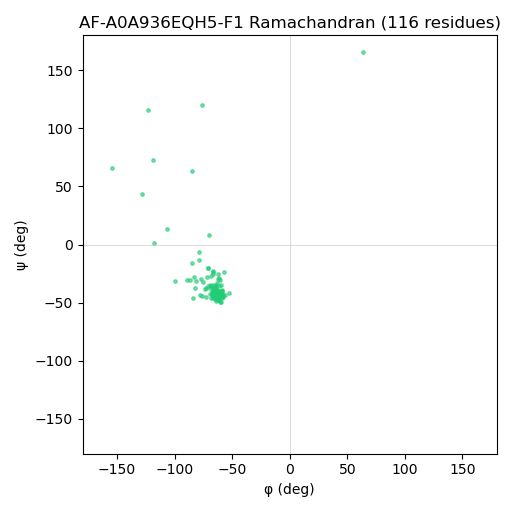.949 1.00 72.50 99 ALA A C 1
ATOM 781 O O . ALA A 1 99 ? 14.319 13.826 -41.273 1.00 72.50 99 ALA A O 1
ATOM 782 N N . ALA A 1 100 ? 16.098 12.711 -40.506 1.00 60.50 100 ALA A N 1
ATOM 783 C CA . ALA A 1 100 ? 17.005 13.851 -40.367 1.00 60.50 100 ALA A CA 1
ATOM 784 C C . ALA A 1 100 ? 17.159 14.715 -41.642 1.00 60.50 100 ALA A C 1
ATOM 786 O O . ALA A 1 100 ? 17.110 15.941 -41.516 1.00 60.50 100 ALA A O 1
ATOM 787 N N . PRO A 1 101 ? 17.266 14.169 -42.876 1.00 59.09 101 PRO A N 1
ATOM 788 C CA . PRO A 1 101 ? 17.330 15.006 -44.079 1.00 59.09 101 PRO A CA 1
ATOM 789 C C . PRO A 1 101 ? 16.063 15.850 -44.308 1.00 59.09 101 PRO A C 1
ATOM 791 O O . PRO A 1 101 ? 16.164 16.960 -44.823 1.00 59.09 101 PRO A O 1
ATOM 794 N N . GLN A 1 102 ? 14.881 15.388 -43.876 1.00 60.59 102 GLN A N 1
ATOM 795 C CA . GLN A 1 102 ? 13.637 16.172 -43.962 1.00 60.59 102 GLN A CA 1
ATOM 796 C C . GLN A 1 102 ? 13.553 17.257 -42.884 1.00 60.59 102 GLN A C 1
ATOM 798 O O . GLN A 1 102 ? 12.966 18.312 -43.114 1.00 60.59 102 GLN A O 1
ATOM 803 N N . GLN A 1 103 ? 14.165 17.027 -41.719 1.00 59.91 103 GLN A N 1
ATOM 804 C CA . GLN A 1 103 ? 14.213 18.020 -40.648 1.00 59.91 103 GLN A CA 1
ATOM 805 C C . GLN A 1 103 ? 15.043 19.235 -41.065 1.00 59.91 103 GLN A C 1
ATOM 807 O O . GLN A 1 103 ? 14.581 20.355 -40.886 1.00 59.91 103 GLN A O 1
ATOM 812 N N . HIS A 1 104 ? 16.203 19.042 -41.704 1.00 59.34 104 HIS A N 1
ATOM 813 C CA . HIS A 1 104 ? 16.995 20.154 -42.247 1.00 59.34 104 HIS A CA 1
ATOM 814 C C . HIS A 1 104 ? 16.223 20.972 -43.291 1.00 59.34 104 HIS A C 1
ATOM 816 O O . HIS A 1 104 ? 16.264 22.197 -43.239 1.00 59.34 104 HIS A O 1
ATOM 822 N N . GLN A 1 105 ? 15.445 20.323 -44.162 1.00 63.62 105 GLN A N 1
ATOM 823 C CA . GLN A 1 105 ? 14.584 21.016 -45.127 1.00 63.62 105 GLN A CA 1
ATOM 824 C C . GLN A 1 105 ? 13.449 21.791 -44.445 1.00 63.62 105 GLN A C 1
ATOM 826 O O . GLN A 1 105 ? 13.176 22.927 -44.818 1.00 63.62 105 GLN A O 1
ATOM 831 N N . LEU A 1 106 ? 12.818 21.228 -43.410 1.00 66.06 106 LEU A N 1
ATOM 832 C CA . LEU A 1 106 ? 11.797 21.925 -42.620 1.00 66.06 106 LEU A CA 1
ATOM 833 C C . LEU A 1 106 ? 12.382 23.109 -41.842 1.00 66.06 106 LEU A C 1
ATOM 835 O O . LEU A 1 106 ? 11.769 24.172 -41.816 1.00 66.06 106 LEU A O 1
ATOM 839 N N . TYR A 1 107 ? 13.572 22.962 -41.254 1.00 69.31 107 TYR A N 1
ATOM 840 C CA . TYR A 1 107 ? 14.279 24.062 -40.600 1.00 69.31 107 TYR A CA 1
ATOM 841 C C . TYR A 1 107 ? 14.689 25.139 -41.599 1.00 69.31 107 TYR A C 1
ATOM 843 O O . TYR A 1 107 ? 14.589 26.312 -41.267 1.00 69.31 107 TYR A O 1
ATOM 851 N N . GLU A 1 108 ? 15.103 24.784 -42.816 1.00 68.62 108 GLU A N 1
ATOM 852 C CA . GLU A 1 108 ? 15.386 25.758 -43.872 1.00 68.62 108 GLU A CA 1
ATOM 853 C C . GLU A 1 108 ? 14.126 26.473 -44.359 1.00 68.62 108 GLU A C 1
ATOM 855 O O . GLU A 1 108 ? 14.168 27.684 -44.539 1.00 68.62 108 GLU A O 1
ATOM 860 N N . VAL A 1 109 ? 12.996 25.779 -44.509 1.00 71.69 109 VAL A N 1
ATOM 861 C CA . VAL A 1 109 ? 11.707 26.393 -44.874 1.00 71.69 109 VAL A CA 1
ATOM 862 C C . VAL A 1 109 ? 11.198 27.316 -43.761 1.00 71.69 109 VAL A C 1
ATOM 864 O O . VAL A 1 109 ? 10.792 28.443 -44.034 1.00 71.69 109 VAL A O 1
ATOM 867 N N . LEU A 1 110 ? 11.287 26.889 -42.499 1.00 73.06 110 LEU A N 1
ATOM 868 C CA . LEU A 1 110 ? 10.918 27.705 -41.336 1.00 73.06 110 LEU A CA 1
ATOM 869 C C . LEU A 1 110 ? 11.876 28.887 -41.126 1.00 73.06 110 LEU A C 1
ATOM 871 O O . LEU A 1 110 ? 11.437 29.966 -40.738 1.00 73.06 110 LEU A O 1
ATOM 875 N N . ARG A 1 111 ? 13.172 28.708 -41.411 1.00 74.31 111 ARG A N 1
ATOM 876 C CA . ARG A 1 111 ? 14.200 29.760 -41.337 1.00 74.31 111 ARG A CA 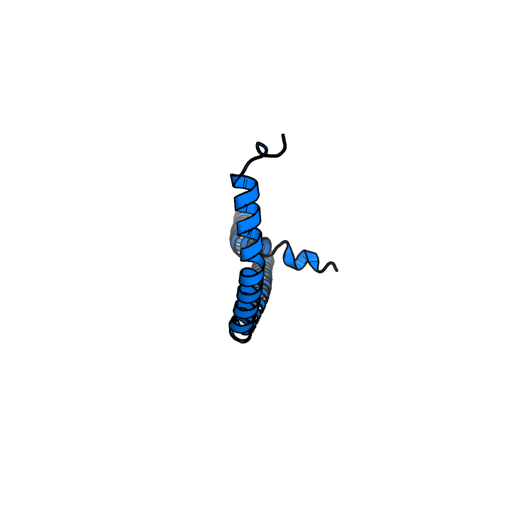1
ATOM 877 C C . ARG A 1 111 ? 14.119 30.740 -42.505 1.00 74.31 111 ARG A C 1
ATOM 879 O O . ARG A 1 111 ? 14.445 31.906 -42.314 1.00 74.31 111 ARG A O 1
ATOM 886 N N . ARG A 1 112 ? 13.713 30.284 -43.695 1.00 70.69 112 ARG A N 1
ATOM 887 C CA . ARG A 1 112 ? 13.524 31.129 -44.885 1.00 70.69 112 ARG A CA 1
ATOM 888 C C . ARG A 1 112 ? 12.303 32.040 -44.739 1.00 70.69 112 ARG A C 1
ATOM 890 O O . ARG A 1 112 ? 12.282 33.082 -45.381 1.00 70.69 112 ARG A O 1
ATOM 897 N N . GLY A 1 113 ? 11.364 31.705 -43.848 1.00 63.16 113 GLY A N 1
ATOM 898 C CA . GLY A 1 113 ? 10.207 32.540 -43.534 1.00 63.16 113 GLY A CA 1
ATOM 899 C C . GLY A 1 113 ? 9.267 32.739 -44.737 1.00 63.16 113 GLY A C 1
ATOM 900 O O . GLY A 1 113 ? 9.626 32.446 -45.876 1.00 63.16 113 GLY A O 1
ATOM 901 N N . PRO A 1 114 ? 8.039 33.234 -44.525 1.00 60.00 114 PRO A N 1
ATOM 902 C CA . PRO A 1 114 ? 7.056 33.428 -45.595 1.00 60.00 114 PRO A CA 1
ATOM 903 C C . PRO A 1 114 ? 7.394 34.563 -46.590 1.00 60.00 114 PRO A C 1
ATOM 905 O O . PRO A 1 114 ? 6.584 34.875 -47.452 1.00 60.00 114 PRO A O 1
ATOM 908 N N . GLU A 1 115 ? 8.584 35.161 -46.519 1.00 57.09 115 GLU A N 1
ATOM 909 C CA . GLU A 1 115 ? 8.990 36.354 -47.282 1.00 57.09 115 GLU A CA 1
ATOM 910 C C . GLU A 1 115 ? 9.384 36.059 -48.750 1.00 57.09 115 GLU A C 1
ATOM 912 O O . GLU A 1 115 ? 9.645 36.982 -49.512 1.00 57.09 115 GLU A O 1
ATOM 917 N N . ALA A 1 116 ? 9.456 34.786 -49.170 1.00 55.25 116 ALA A N 1
ATOM 918 C CA . ALA A 1 116 ? 9.956 34.377 -50.495 1.00 55.25 116 ALA A CA 1
ATOM 919 C C . ALA A 1 116 ? 8.869 33.906 -51.487 1.00 55.25 116 ALA A C 1
ATOM 921 O O . ALA A 1 116 ? 9.192 33.298 -52.509 1.00 55.25 116 ALA A O 1
ATOM 922 N N . VAL A 1 117 ? 7.589 34.150 -51.188 1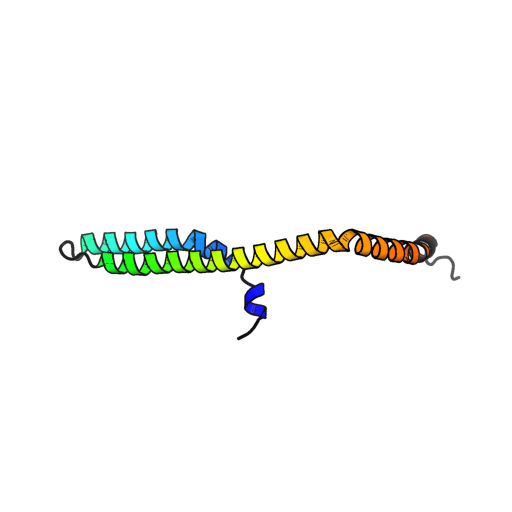.00 53.28 117 VAL A N 1
ATOM 923 C CA . VAL A 1 117 ? 6.465 33.949 -52.122 1.00 53.28 117 VAL A CA 1
ATOM 924 C C . VAL A 1 117 ? 5.791 35.304 -52.334 1.00 53.28 117 VAL A C 1
ATOM 926 O O . VAL A 1 117 ? 4.728 35.581 -51.783 1.00 53.28 117 VAL A O 1
ATOM 929 N N . GLY A 1 118 ? 6.469 36.170 -53.082 1.00 42.78 118 GLY A N 1
ATOM 930 C CA . GLY A 1 118 ? 6.008 37.485 -53.520 1.00 42.78 118 GLY A CA 1
ATOM 931 C C . GLY A 1 118 ? 6.657 37.827 -54.846 1.00 42.78 118 GLY A C 1
ATOM 932 O O . GLY A 1 118 ? 7.895 37.660 -54.927 1.00 42.78 118 GLY A O 1
#

pLDDT: mean 78.84, std 12.18, range [42.78, 92.69]

Solvent-accessible surface area (backbone atoms only — not comparable to full-atom values): 6574 Å² total; per-residue (Å²): 134,72,74,67,64,69,71,76,47,63,63,55,36,50,52,43,44,62,48,41,52,56,51,35,51,51,53,40,48,51,46,42,55,49,33,61,74,76,38,74,90,52,77,64,49,57,57,53,42,52,55,39,51,51,52,36,53,52,32,42,53,51,27,50,54,51,52,51,53,52,50,50,52,50,50,52,53,52,51,52,41,70,72,45,39,68,62,51,49,53,52,49,51,57,46,46,66,66,48,48,66,54,49,55,50,50,50,49,53,64,70,61,45,87,80,80,78,123

Mean predicted aligned error: 13.46 Å

Secondary structure (DSSP, 8-state):
--TTHHHH-HHHHHHHHHHHHHHHHHHHHHHHHHHHHH-TT--THHHHHHHHHHHHHHHHHHHHHHHHHHHHHHHHHHHHHHHHHHHHHHHHHHHHHHHHHHHHHHHHHHHH-GGG--

Radius of gyration: 29.7 Å; Cα contacts (8 Å, |Δi|>4): 32; chains: 1; bounding box: 40×48×86 Å